Protein AF-A0A4Y2WSI5-F1 (afdb_monomer)

Sequence (105 aa):
MHPRPTIKSLIFDGQTSWAVFKTQFEVASSTNGWTDFAKTSRLLASLRGSAAEVLQGIPTDKLTDLTTIEKALKSRLGDSHLTQFYGTELKTRRQEPSLVWLFGV

Solvent-accessible surface area (backbone atoms only — not comparable to full-atom values): 6606 Å² total; per-residue (Å²): 133,80,81,78,82,76,77,72,83,68,74,40,47,62,88,61,47,44,68,60,52,50,51,55,49,50,53,54,34,62,78,67,67,55,49,70,64,52,46,27,55,50,52,62,72,18,41,31,69,68,44,41,56,54,54,78,80,48,61,74,90,47,68,71,40,50,67,59,53,51,50,48,45,41,73,71,38,49,61,51,59,62,56,57,66,60,59,69,72,64,75,79,67,69,78,82,87,74,85,72,94,79,87,89,131

Structure (mmCIF, N/CA/C/O backbone):
data_AF-A0A4Y2WSI5-F1
#
_entry.id   AF-A0A4Y2WSI5-F1
#
loop_
_atom_site.group_PDB
_atom_site.id
_atom_site.type_symbol
_atom_site.label_atom_id
_atom_site.label_alt_id
_atom_site.label_comp_id
_atom_site.label_asym_id
_atom_site.label_entity_id
_atom_site.label_seq_id
_atom_site.pdbx_PDB_ins_code
_atom_site.Cartn_x
_atom_site.Cartn_y
_atom_site.Cartn_z
_atom_site.occupancy
_atom_site.B_iso_or_equiv
_atom_site.auth_seq_id
_atom_site.auth_comp_id
_atom_site.auth_asym_id
_atom_site.auth_atom_id
_atom_site.pdbx_PDB_model_num
ATOM 1 N N . MET A 1 1 ? 31.056 -13.045 -2.893 1.00 59.62 1 MET A N 1
ATOM 2 C CA . MET A 1 1 ? 29.716 -12.496 -3.195 1.00 59.62 1 MET A CA 1
ATOM 3 C C . MET A 1 1 ? 28.924 -12.440 -1.900 1.00 59.62 1 MET A C 1
ATOM 5 O O . MET A 1 1 ? 28.779 -13.480 -1.272 1.00 59.62 1 MET A O 1
ATOM 9 N N . HIS A 1 2 ? 28.464 -11.265 -1.466 1.00 55.16 2 HIS A N 1
ATOM 10 C CA . HIS A 1 2 ? 27.543 -11.187 -0.329 1.00 55.16 2 HIS A CA 1
ATOM 11 C C . HIS A 1 2 ? 26.130 -11.539 -0.811 1.00 55.16 2 HIS A C 1
ATOM 13 O O . HIS A 1 2 ? 25.698 -10.976 -1.822 1.00 55.16 2 HIS A O 1
ATOM 19 N N . PRO A 1 3 ? 25.414 -12.463 -0.146 1.00 59.72 3 PRO A N 1
ATOM 20 C CA . PRO A 1 3 ? 24.026 -12.732 -0.482 1.00 59.72 3 PRO A CA 1
ATOM 21 C C . PRO A 1 3 ? 23.231 -11.439 -0.320 1.00 59.72 3 PRO A C 1
ATOM 23 O O . PRO A 1 3 ? 23.320 -10.760 0.705 1.00 59.72 3 PRO A O 1
ATOM 26 N N . ARG A 1 4 ? 22.478 -11.074 -1.360 1.00 64.31 4 ARG A N 1
ATOM 27 C CA . ARG A 1 4 ? 21.598 -9.908 -1.314 1.00 64.31 4 ARG A CA 1
ATOM 28 C C . ARG A 1 4 ? 20.592 -10.140 -0.176 1.00 64.31 4 ARG A C 1
ATOM 30 O O . ARG A 1 4 ? 19.933 -11.184 -0.194 1.00 64.31 4 ARG A O 1
ATOM 37 N N . PRO A 1 5 ? 20.465 -9.232 0.808 1.00 57.47 5 PRO A N 1
ATOM 38 C CA . PRO A 1 5 ? 19.521 -9.413 1.901 1.00 57.47 5 PRO A CA 1
ATOM 39 C C . PRO A 1 5 ? 18.123 -9.612 1.322 1.00 57.47 5 PRO A C 1
ATOM 41 O O . PRO A 1 5 ? 17.598 -8.747 0.621 1.00 57.47 5 PRO A O 1
ATOM 44 N N . THR A 1 6 ? 17.530 -10.776 1.568 1.00 55.16 6 THR A N 1
ATOM 45 C CA . THR A 1 6 ? 16.145 -11.019 1.177 1.00 55.16 6 THR A CA 1
ATOM 46 C C . THR A 1 6 ? 15.281 -10.344 2.229 1.00 55.16 6 THR A C 1
ATOM 48 O O . THR A 1 6 ? 15.152 -10.848 3.344 1.00 55.16 6 THR A O 1
ATOM 51 N N . ILE A 1 7 ? 14.742 -9.166 1.910 1.00 61.19 7 ILE A N 1
ATOM 52 C CA . ILE A 1 7 ? 13.739 -8.523 2.763 1.00 61.19 7 ILE A CA 1
ATOM 53 C C . ILE A 1 7 ? 12.585 -9.523 2.891 1.00 61.19 7 ILE A C 1
ATOM 55 O O . ILE A 1 7 ? 11.996 -9.919 1.880 1.00 61.19 7 ILE A O 1
ATOM 59 N N . LYS A 1 8 ? 12.306 -9.981 4.121 1.00 67.44 8 LYS A N 1
ATOM 60 C CA . LYS A 1 8 ? 11.141 -10.828 4.415 1.00 67.44 8 LYS A CA 1
ATOM 61 C C . LYS A 1 8 ? 9.894 -10.172 3.820 1.00 67.44 8 LYS A C 1
ATOM 63 O O . LYS A 1 8 ? 9.797 -8.947 3.813 1.00 67.44 8 LYS A O 1
ATOM 68 N N . SER A 1 9 ? 8.961 -10.971 3.301 1.00 75.56 9 SER A N 1
ATOM 69 C CA . SER A 1 9 ? 7.727 -10.441 2.713 1.00 75.56 9 SER A CA 1
ATOM 70 C C . SER A 1 9 ? 7.060 -9.475 3.690 1.00 75.56 9 SER A C 1
ATOM 72 O O . SER A 1 9 ? 6.735 -9.867 4.812 1.00 75.56 9 SER A O 1
ATOM 74 N N . LEU A 1 10 ? 6.877 -8.227 3.268 1.00 87.38 10 LEU A N 1
ATOM 75 C CA . LEU A 1 10 ? 6.095 -7.254 4.018 1.00 87.38 10 LEU A CA 1
ATOM 76 C C . LEU A 1 10 ? 4.661 -7.783 4.132 1.00 87.38 10 LEU A C 1
ATOM 78 O O . LEU A 1 10 ? 4.107 -8.273 3.147 1.00 87.38 10 LEU A O 1
ATOM 82 N N . ILE A 1 11 ? 4.094 -7.719 5.332 1.00 93.12 11 ILE A N 1
ATOM 83 C CA . ILE A 1 11 ? 2.711 -8.105 5.615 1.00 93.12 11 ILE A CA 1
ATOM 84 C C . ILE A 1 11 ? 2.028 -6.888 6.227 1.00 93.12 11 ILE A C 1
ATOM 86 O O . ILE A 1 11 ? 2.577 -6.266 7.134 1.00 93.12 11 ILE A O 1
ATOM 90 N N . PHE A 1 12 ? 0.840 -6.564 5.727 1.00 93.00 12 PHE A N 1
ATOM 91 C CA . PHE A 1 12 ? -0.010 -5.516 6.267 1.00 93.00 12 PHE A CA 1
ATOM 92 C C . PHE A 1 12 ? -1.371 -6.104 6.608 1.00 93.00 12 PHE A C 1
ATOM 94 O O . PHE A 1 12 ? -2.144 -6.448 5.717 1.00 93.00 12 PHE A O 1
ATOM 101 N N . ASP A 1 13 ? -1.652 -6.246 7.897 1.00 91.00 13 ASP A N 1
ATOM 102 C CA . ASP A 1 13 ? -2.916 -6.764 8.431 1.00 91.00 13 ASP A CA 1
ATOM 103 C C . ASP A 1 13 ? -3.850 -5.660 8.965 1.00 91.00 13 ASP A C 1
ATOM 105 O O . ASP A 1 13 ? -5.006 -5.933 9.308 1.00 91.00 13 ASP A O 1
ATOM 109 N N . GLY A 1 14 ? -3.357 -4.416 8.993 1.00 86.81 14 GLY A N 1
ATOM 110 C CA . GLY A 1 14 ? -4.027 -3.240 9.545 1.00 86.81 14 GLY A CA 1
ATOM 111 C C . GLY A 1 14 ? -3.730 -2.963 11.025 1.00 86.81 14 GLY A C 1
ATOM 112 O O . GLY A 1 14 ? -4.337 -2.049 11.570 1.00 86.81 14 GLY A O 1
ATOM 113 N N . GLN A 1 15 ? -2.821 -3.704 11.681 1.00 85.25 15 GLN A N 1
ATOM 114 C CA . GLN A 1 15 ? -2.404 -3.424 13.069 1.00 85.25 15 GLN A CA 1
ATOM 115 C C . GLN A 1 15 ? -1.407 -2.270 13.200 1.00 85.25 15 GLN A C 1
ATOM 117 O O . GLN A 1 15 ? -1.291 -1.665 14.264 1.00 85.25 15 GLN A O 1
ATOM 122 N N . THR A 1 16 ? -0.624 -2.011 12.156 1.00 84.00 16 THR A N 1
ATOM 123 C CA . THR A 1 16 ? 0.249 -0.835 12.084 1.00 84.00 16 THR A CA 1
ATOM 124 C C . THR A 1 16 ? -0.442 0.246 11.267 1.00 84.00 16 THR A C 1
ATOM 126 O O . THR A 1 16 ? -1.286 -0.047 10.420 1.00 84.00 16 THR A O 1
ATOM 129 N N . SER A 1 17 ? -0.086 1.511 11.489 1.00 86.94 17 SER A N 1
ATOM 130 C CA . SER A 1 17 ? -0.677 2.582 10.691 1.00 86.94 17 SER A CA 1
ATOM 131 C C . SER A 1 17 ? -0.264 2.460 9.225 1.00 86.94 17 SER A C 1
ATOM 133 O O . SER A 1 17 ? 0.883 2.130 8.901 1.00 86.94 17 SER A O 1
ATOM 135 N N . TRP A 1 18 ? -1.193 2.788 8.323 1.00 90.88 18 TRP A N 1
ATOM 136 C CA . TRP A 1 18 ? -0.927 2.791 6.884 1.00 90.88 18 TRP A CA 1
ATOM 137 C C . TRP A 1 18 ? 0.312 3.631 6.518 1.00 90.88 18 TRP A C 1
ATOM 139 O O . TRP A 1 18 ? 1.100 3.230 5.666 1.00 90.88 18 TRP A O 1
ATOM 149 N N . ALA A 1 19 ? 0.536 4.764 7.194 1.00 90.69 19 ALA A N 1
ATOM 150 C CA . ALA A 1 19 ? 1.687 5.636 6.949 1.00 90.69 19 ALA A CA 1
ATOM 151 C C . ALA A 1 19 ? 3.038 4.961 7.255 1.00 90.69 19 ALA A C 1
ATOM 153 O O . ALA A 1 19 ? 3.996 5.112 6.489 1.00 90.69 19 ALA A O 1
ATOM 154 N N . VAL A 1 20 ? 3.113 4.195 8.349 1.00 90.06 20 VAL A N 1
ATOM 155 C CA . VAL A 1 20 ? 4.327 3.452 8.721 1.00 90.06 20 VAL A CA 1
ATOM 156 C C . VAL A 1 20 ? 4.593 2.354 7.699 1.00 90.06 20 VAL A C 1
ATOM 158 O O . VAL A 1 20 ? 5.702 2.267 7.169 1.00 90.06 20 VAL A O 1
ATOM 161 N N . PHE A 1 21 ? 3.567 1.569 7.361 1.00 92.19 21 PHE A N 1
ATOM 162 C CA . PHE A 1 21 ? 3.698 0.513 6.362 1.00 92.19 21 PHE A CA 1
ATOM 163 C C . PHE A 1 21 ? 4.115 1.069 4.994 1.00 92.19 21 PHE A C 1
ATOM 165 O O . PHE A 1 21 ? 5.070 0.574 4.397 1.00 92.19 21 PHE A O 1
ATOM 172 N N . LYS A 1 22 ? 3.468 2.143 4.519 1.00 93.12 22 LYS A N 1
ATOM 173 C CA . LYS A 1 22 ? 3.802 2.792 3.244 1.00 93.12 22 LYS A CA 1
ATOM 174 C C . LYS A 1 22 ? 5.262 3.250 3.202 1.00 93.12 22 LYS A C 1
ATOM 176 O O . LYS A 1 22 ? 5.932 3.056 2.194 1.00 93.12 22 LYS A O 1
ATOM 181 N N . THR A 1 23 ? 5.786 3.791 4.301 1.00 93.62 23 THR A N 1
ATOM 182 C CA . THR A 1 23 ? 7.199 4.196 4.388 1.00 93.62 23 THR A CA 1
ATOM 183 C C . THR A 1 23 ? 8.140 2.998 4.231 1.00 93.62 23 THR A C 1
ATOM 185 O O . THR A 1 23 ? 9.071 3.043 3.428 1.00 93.62 23 THR A O 1
ATOM 188 N N . GLN A 1 24 ? 7.882 1.898 4.947 1.00 93.12 24 GLN A N 1
ATOM 189 C CA . GLN A 1 24 ? 8.676 0.667 4.822 1.00 93.12 24 GLN A CA 1
ATOM 190 C C . GLN A 1 24 ? 8.595 0.077 3.410 1.00 93.12 24 GLN A C 1
ATOM 192 O O . GLN A 1 24 ? 9.601 -0.373 2.858 1.00 93.12 24 GLN A O 1
ATOM 197 N N . PHE A 1 25 ? 7.401 0.109 2.819 1.00 94.25 25 PHE A N 1
ATOM 198 C CA . PHE A 1 25 ? 7.147 -0.359 1.468 1.00 94.25 25 PHE A CA 1
ATOM 199 C C . PHE A 1 25 ? 7.915 0.459 0.421 1.00 94.25 25 PHE A C 1
ATOM 201 O O . PHE A 1 25 ? 8.583 -0.127 -0.429 1.00 94.25 25 PHE A O 1
ATOM 208 N N . GLU A 1 26 ? 7.902 1.793 0.506 1.00 94.31 26 GLU A N 1
ATOM 209 C CA . GLU A 1 26 ? 8.631 2.660 -0.428 1.00 94.31 26 GLU A CA 1
ATOM 210 C C . GLU A 1 26 ? 10.148 2.481 -0.331 1.00 94.31 26 GLU A C 1
ATOM 212 O O . GLU A 1 26 ? 10.813 2.365 -1.366 1.00 94.31 26 GLU A O 1
ATOM 217 N N . VAL A 1 27 ? 10.692 2.361 0.887 1.00 94.06 27 VAL A N 1
ATOM 218 C CA . VAL A 1 27 ? 12.113 2.042 1.103 1.00 94.06 27 VAL A CA 1
ATOM 219 C C . VAL A 1 27 ? 12.461 0.707 0.448 1.00 94.06 27 VAL A C 1
ATOM 221 O O . VAL A 1 27 ? 13.375 0.645 -0.375 1.00 94.06 27 VAL A O 1
ATOM 224 N N . ALA A 1 28 ? 11.697 -0.351 0.739 1.00 91.75 28 ALA A N 1
ATOM 225 C CA . ALA A 1 28 ? 11.926 -1.669 0.154 1.00 91.75 28 ALA A CA 1
ATOM 226 C C . ALA A 1 28 ? 11.810 -1.651 -1.377 1.00 91.75 28 ALA A C 1
ATOM 228 O O . ALA A 1 28 ? 12.612 -2.289 -2.062 1.00 91.75 28 ALA A O 1
ATOM 229 N N . SER A 1 29 ? 10.842 -0.915 -1.923 1.00 93.25 29 SER A N 1
ATOM 230 C CA . SER A 1 29 ? 10.635 -0.813 -3.366 1.00 93.25 29 SER A CA 1
ATOM 231 C C . SER A 1 29 ? 11.795 -0.099 -4.062 1.00 93.25 29 SER A C 1
ATOM 233 O O . SER A 1 29 ? 12.265 -0.571 -5.096 1.00 93.25 29 SER A O 1
ATOM 235 N N . SER A 1 30 ? 12.321 0.964 -3.448 1.00 93.44 30 SER A N 1
ATOM 236 C CA . SER A 1 30 ? 13.438 1.755 -3.967 1.00 93.44 30 SER A CA 1
ATOM 237 C C . SER A 1 30 ? 14.741 0.962 -3.923 1.00 93.44 30 SER A C 1
ATOM 239 O O . SER A 1 30 ? 15.453 0.884 -4.920 1.00 93.44 30 SER A O 1
ATOM 241 N N . THR A 1 31 ? 15.024 0.282 -2.805 1.00 91.50 31 THR A N 1
ATOM 242 C CA . THR A 1 31 ? 16.204 -0.589 -2.671 1.00 91.50 31 THR A CA 1
ATOM 243 C C . THR A 1 31 ? 16.191 -1.745 -3.671 1.00 91.50 31 THR A C 1
ATOM 245 O O . THR A 1 31 ? 17.244 -2.175 -4.141 1.00 91.50 31 THR A O 1
ATOM 248 N N . ASN A 1 32 ? 15.007 -2.260 -4.011 1.00 88.94 32 ASN A N 1
ATOM 249 C CA . ASN A 1 32 ? 14.869 -3.380 -4.938 1.00 88.94 32 ASN A CA 1
ATOM 250 C C . ASN A 1 32 ? 14.591 -2.967 -6.391 1.00 88.94 32 ASN A C 1
ATOM 252 O O . ASN A 1 32 ? 14.527 -3.852 -7.244 1.00 88.94 32 ASN A O 1
ATOM 256 N N . GLY A 1 33 ? 14.430 -1.673 -6.683 1.00 92.31 33 GLY A N 1
ATOM 257 C CA . GLY A 1 33 ? 14.122 -1.172 -8.024 1.00 92.31 33 GLY A CA 1
ATOM 258 C C . GLY A 1 33 ? 12.789 -1.682 -8.579 1.00 92.31 33 GLY A C 1
ATOM 259 O O . GLY A 1 33 ? 12.711 -2.052 -9.749 1.00 92.31 33 GLY A O 1
ATOM 260 N N . TRP A 1 34 ? 11.749 -1.779 -7.747 1.00 94.25 34 TRP A N 1
ATOM 261 C CA . TRP A 1 34 ? 10.436 -2.242 -8.206 1.00 94.25 34 TRP A CA 1
ATOM 262 C C . TRP A 1 34 ? 9.777 -1.219 -9.137 1.00 94.25 34 TRP A C 1
ATOM 264 O O . TRP A 1 34 ? 9.673 -0.042 -8.800 1.00 94.25 34 TRP A O 1
ATOM 274 N N . THR A 1 35 ? 9.274 -1.696 -10.277 1.00 94.62 35 THR A N 1
ATOM 275 C CA . THR A 1 35 ? 8.397 -0.928 -11.174 1.00 94.62 35 THR A CA 1
ATOM 276 C C . THR A 1 35 ? 7.015 -0.736 -10.552 1.00 94.62 35 THR A C 1
ATOM 278 O O . THR A 1 35 ? 6.639 -1.491 -9.657 1.00 94.62 35 THR A O 1
ATOM 281 N N . ASP A 1 36 ? 6.210 0.202 -11.052 1.00 92.12 36 ASP A N 1
ATOM 282 C CA . ASP A 1 36 ? 4.857 0.447 -10.522 1.00 92.12 36 ASP A CA 1
ATOM 283 C C . ASP A 1 36 ? 3.959 -0.795 -10.574 1.00 92.12 36 ASP A C 1
ATOM 285 O O . ASP A 1 36 ? 3.229 -1.090 -9.626 1.00 92.12 36 ASP A O 1
ATOM 289 N N . PHE A 1 37 ? 4.075 -1.597 -11.634 1.00 91.56 37 PHE A N 1
ATOM 290 C CA . PHE A 1 37 ? 3.377 -2.879 -11.729 1.00 91.56 37 PHE A CA 1
ATOM 291 C C . PHE A 1 37 ? 3.838 -3.868 -10.646 1.00 91.56 37 PHE A C 1
ATOM 293 O O . PHE A 1 37 ? 3.019 -4.519 -9.988 1.00 91.56 37 PHE A O 1
ATOM 300 N N . ALA A 1 38 ? 5.155 -3.961 -10.423 1.00 93.44 38 ALA A N 1
ATOM 301 C CA . ALA A 1 38 ? 5.713 -4.808 -9.378 1.00 93.44 38 ALA A CA 1
ATOM 302 C C . ALA A 1 38 ? 5.307 -4.311 -7.985 1.00 93.44 38 ALA A C 1
ATOM 304 O O . ALA A 1 38 ? 4.926 -5.132 -7.154 1.00 93.44 38 ALA A O 1
ATOM 305 N N . LYS A 1 39 ? 5.314 -2.991 -7.743 1.00 94.94 39 LYS A N 1
ATOM 306 C CA . LYS A 1 39 ? 4.816 -2.367 -6.510 1.00 94.94 39 LYS A CA 1
ATOM 307 C C . LYS A 1 39 ? 3.354 -2.736 -6.279 1.00 94.94 39 LYS A C 1
A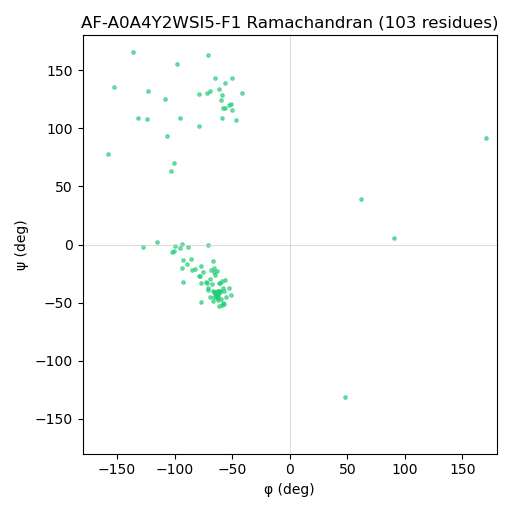TOM 309 O O . LYS A 1 39 ? 3.028 -3.264 -5.225 1.00 94.94 39 LYS A O 1
ATOM 314 N N . THR A 1 40 ? 2.498 -2.565 -7.280 1.00 95.56 40 THR A N 1
ATOM 315 C CA . THR A 1 40 ? 1.068 -2.899 -7.191 1.00 95.56 40 THR A CA 1
ATOM 316 C C . THR A 1 40 ? 0.855 -4.363 -6.812 1.00 95.56 40 THR A C 1
ATOM 318 O O . THR A 1 40 ? 0.194 -4.667 -5.819 1.00 95.56 40 THR A O 1
ATOM 321 N N . SER A 1 41 ? 1.501 -5.277 -7.539 1.00 94.00 41 SER A N 1
ATOM 322 C CA . SER A 1 41 ? 1.401 -6.718 -7.281 1.00 94.00 41 SER A CA 1
ATOM 323 C C . SER A 1 41 ? 1.902 -7.087 -5.881 1.00 94.00 41 SER A C 1
ATOM 325 O O . SER A 1 41 ? 1.290 -7.899 -5.186 1.00 94.00 41 SER A O 1
ATOM 327 N N . ARG A 1 42 ? 3.011 -6.481 -5.434 1.00 94.81 42 ARG A N 1
ATOM 328 C CA . ARG A 1 42 ? 3.595 -6.747 -4.112 1.00 94.81 42 ARG A CA 1
ATOM 329 C C . ARG A 1 42 ? 2.750 -6.169 -2.984 1.00 94.81 42 ARG A C 1
ATOM 331 O O . ARG A 1 42 ? 2.639 -6.808 -1.942 1.00 94.81 42 ARG A O 1
ATOM 338 N N . LEU A 1 43 ? 2.156 -4.996 -3.199 1.00 95.31 43 LEU A N 1
ATOM 339 C CA . LEU A 1 43 ? 1.235 -4.374 -2.258 1.00 95.31 43 LEU A CA 1
ATOM 340 C C . LEU A 1 43 ? 0.030 -5.289 -2.056 1.00 95.31 43 LEU A C 1
ATOM 342 O O . LEU A 1 43 ? -0.206 -5.707 -0.929 1.00 95.31 43 LEU A O 1
ATOM 346 N N . LEU A 1 44 ? -0.640 -5.719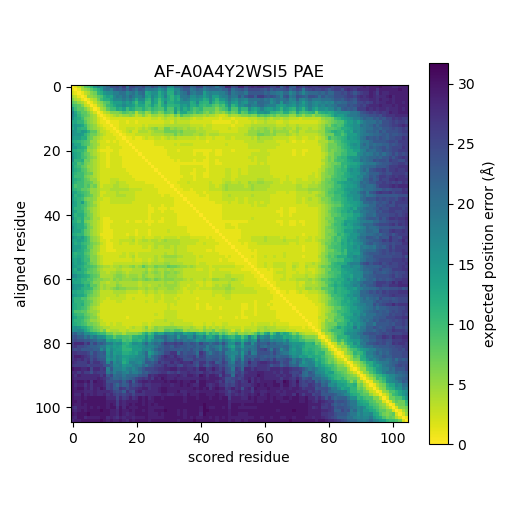 -3.128 1.00 94.62 44 LEU A N 1
ATOM 347 C CA . LEU A 1 44 ? -1.753 -6.674 -3.045 1.00 94.62 44 LEU A CA 1
ATOM 348 C C . LEU A 1 44 ? -1.353 -7.972 -2.331 1.00 94.62 44 LEU A C 1
ATOM 350 O O . LEU A 1 44 ? -2.049 -8.426 -1.425 1.00 94.62 44 LEU A O 1
ATOM 354 N N . ALA A 1 45 ? -0.192 -8.535 -2.676 1.00 94.00 45 ALA A N 1
ATOM 355 C CA . ALA A 1 45 ? 0.315 -9.754 -2.052 1.00 94.00 45 ALA A CA 1
ATOM 356 C C . ALA A 1 45 ? 0.671 -9.589 -0.564 1.00 94.00 45 ALA A C 1
ATOM 358 O O . ALA A 1 45 ? 0.733 -10.596 0.146 1.00 94.00 45 ALA A O 1
ATOM 359 N N . SER A 1 46 ? 0.895 -8.361 -0.086 1.00 94.75 46 SER A N 1
ATOM 360 C CA . SER A 1 46 ? 1.182 -8.053 1.322 1.00 94.75 46 SER A CA 1
ATOM 361 C C . SER A 1 46 ? -0.069 -7.894 2.191 1.00 94.75 46 SER A C 1
ATOM 363 O O . SER A 1 46 ? 0.019 -8.077 3.406 1.00 94.75 46 SER A O 1
ATOM 365 N N . LEU A 1 47 ? -1.231 -7.595 1.596 1.00 94.31 47 LEU A N 1
ATOM 366 C CA . LEU A 1 47 ? -2.462 -7.327 2.342 1.00 94.31 47 LEU A CA 1
ATOM 367 C C . LEU A 1 47 ? -3.025 -8.605 2.970 1.00 94.31 47 LEU A C 1
ATOM 369 O O . LEU A 1 47 ? -3.190 -9.631 2.307 1.00 94.31 47 LEU A O 1
ATOM 373 N N . ARG A 1 48 ? -3.348 -8.547 4.259 1.00 94.44 48 ARG A N 1
ATOM 374 C CA . ARG A 1 48 ? -3.984 -9.620 5.034 1.00 94.44 48 ARG A CA 1
ATOM 375 C C . ARG A 1 48 ? -5.084 -9.032 5.916 1.00 94.44 48 ARG A C 1
ATOM 377 O O . ARG A 1 48 ? -5.147 -7.820 6.106 1.00 94.44 48 ARG A O 1
ATOM 384 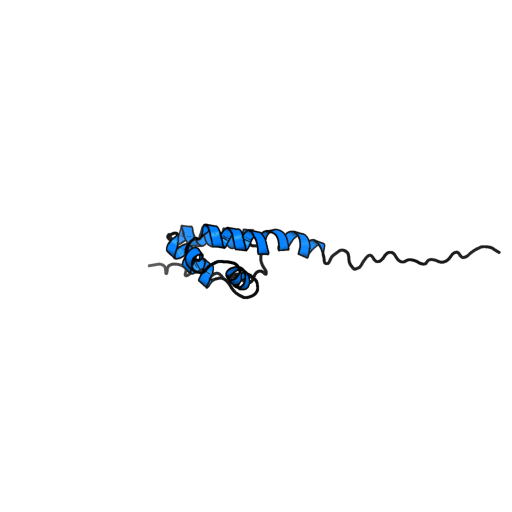N N . GLY A 1 49 ? -5.952 -9.891 6.449 1.00 91.75 49 GLY A N 1
ATOM 385 C CA . GLY A 1 49 ? -6.967 -9.509 7.437 1.00 91.75 49 GLY A CA 1
ATOM 386 C C . GLY A 1 49 ? -7.768 -8.262 7.045 1.00 91.75 49 GLY A C 1
ATOM 387 O O . GLY A 1 49 ? -8.215 -8.139 5.904 1.00 91.75 49 GLY A O 1
ATOM 388 N N . SER A 1 50 ? -7.885 -7.316 7.982 1.00 89.12 50 SER A N 1
ATOM 389 C CA . SER A 1 50 ? -8.662 -6.083 7.799 1.00 89.12 50 SER A CA 1
ATOM 390 C C . SER A 1 50 ? -8.176 -5.234 6.620 1.00 89.12 50 SER A C 1
ATOM 392 O O . SER A 1 50 ? -8.982 -4.602 5.942 1.00 89.12 50 SER A O 1
ATOM 394 N N . ALA A 1 51 ? -6.880 -5.260 6.299 1.00 91.69 51 ALA A N 1
ATOM 395 C CA . ALA A 1 51 ? -6.341 -4.518 5.166 1.00 91.69 51 ALA A CA 1
ATOM 396 C C . ALA A 1 51 ? -6.715 -5.132 3.811 1.00 91.69 51 ALA A C 1
ATOM 398 O O . ALA A 1 51 ? -6.929 -4.397 2.849 1.00 91.69 51 ALA A O 1
ATOM 399 N N . ALA A 1 52 ? -6.857 -6.458 3.727 1.00 94.38 52 ALA A N 1
ATOM 400 C CA . ALA A 1 52 ? -7.300 -7.122 2.500 1.00 94.38 52 ALA A CA 1
ATOM 401 C C . ALA A 1 52 ? -8.777 -6.836 2.179 1.00 94.38 52 ALA A C 1
ATOM 403 O O . ALA A 1 52 ? -9.150 -6.760 1.011 1.00 94.38 52 ALA A O 1
ATOM 404 N N . GLU A 1 53 ? -9.616 -6.608 3.191 1.00 92.38 53 GLU A N 1
ATOM 405 C CA . GLU A 1 53 ? -11.033 -6.264 2.996 1.00 92.38 53 GLU A CA 1
ATOM 406 C C . GLU A 1 53 ? -11.234 -4.933 2.254 1.00 92.38 53 GLU A C 1
ATOM 408 O O . GLU A 1 53 ? -12.267 -4.742 1.617 1.00 92.38 53 GLU A O 1
ATOM 413 N N . VAL A 1 54 ? -10.238 -4.034 2.270 1.00 91.00 54 VAL A N 1
ATOM 414 C CA . VAL A 1 54 ? -10.258 -2.777 1.496 1.00 91.00 54 VAL A CA 1
ATOM 415 C C . VAL A 1 54 ? -10.472 -3.053 0.004 1.00 91.00 54 VAL A C 1
ATOM 417 O O . VAL A 1 54 ? -11.104 -2.256 -0.686 1.00 91.00 54 VAL A O 1
ATOM 420 N N . LEU A 1 55 ? -9.996 -4.201 -0.488 1.00 93.12 55 LEU A N 1
ATOM 421 C CA . LEU A 1 55 ? -10.096 -4.581 -1.894 1.00 93.12 55 LEU A CA 1
ATOM 422 C C . LEU A 1 55 ? -11.536 -4.865 -2.341 1.00 93.12 55 LEU A C 1
ATOM 424 O O . LEU A 1 55 ? -11.818 -4.750 -3.528 1.00 93.12 55 LEU A O 1
ATOM 428 N N . GLN A 1 56 ? -12.456 -5.184 -1.423 1.00 92.38 56 GLN A N 1
ATOM 429 C CA . GLN A 1 56 ? -13.861 -5.454 -1.766 1.00 92.38 56 GLN A CA 1
ATOM 430 C C . GLN A 1 56 ? -14.579 -4.214 -2.322 1.00 92.38 56 GLN A C 1
ATOM 432 O O . GLN A 1 56 ? -15.534 -4.345 -3.080 1.00 92.38 56 GLN A O 1
ATOM 437 N N . GLY A 1 57 ? -14.121 -3.012 -1.953 1.00 90.31 57 GLY A N 1
ATOM 438 C CA . GLY A 1 57 ? -14.681 -1.748 -2.436 1.00 90.31 57 GLY A CA 1
ATOM 439 C C . GLY A 1 57 ? -14.058 -1.237 -3.737 1.00 90.31 57 GLY A C 1
ATOM 440 O O . GLY A 1 57 ? -14.471 -0.187 -4.226 1.00 90.31 57 GLY A O 1
ATOM 441 N N . ILE A 1 58 ? -13.055 -1.932 -4.284 1.00 93.19 58 ILE A N 1
ATOM 442 C CA . ILE A 1 58 ? -12.317 -1.492 -5.471 1.00 93.19 58 ILE A CA 1
ATOM 443 C C . ILE A 1 58 ? -12.713 -2.376 -6.662 1.00 93.19 58 ILE A C 1
ATOM 445 O O . ILE A 1 58 ? -12.560 -3.597 -6.585 1.00 93.19 58 ILE A O 1
ATOM 449 N N . PRO A 1 59 ? -13.177 -1.795 -7.783 1.00 93.62 59 PRO A N 1
ATOM 450 C CA . PRO A 1 59 ? -13.413 -2.552 -9.008 1.00 93.62 59 PRO A CA 1
ATOM 451 C C . PRO A 1 59 ? -12.150 -3.291 -9.466 1.00 93.62 59 PRO A C 1
ATOM 453 O O . PRO A 1 59 ? -11.046 -2.745 -9.423 1.00 93.62 59 PRO A O 1
ATOM 456 N N . THR A 1 60 ? -12.297 -4.532 -9.931 1.00 91.50 60 THR A N 1
ATOM 457 C CA . THR A 1 60 ? -11.154 -5.393 -10.277 1.00 91.50 60 THR A CA 1
ATOM 458 C C . THR A 1 60 ? -10.275 -4.804 -11.386 1.00 91.50 60 THR A C 1
ATOM 460 O O . THR A 1 60 ? -9.057 -4.949 -11.330 1.00 91.50 60 THR A O 1
ATOM 463 N N . ASP A 1 61 ? -10.853 -4.070 -12.344 1.00 91.25 61 ASP A N 1
ATOM 464 C CA . ASP A 1 61 ? -10.115 -3.371 -13.409 1.00 91.25 61 ASP A CA 1
ATOM 465 C C . ASP A 1 61 ? -9.242 -2.215 -12.888 1.00 91.25 61 ASP A C 1
ATOM 467 O O . ASP A 1 61 ? -8.366 -1.729 -13.600 1.00 91.25 61 ASP A O 1
ATOM 471 N N . LYS A 1 62 ? -9.460 -1.779 -11.641 1.00 91.62 62 LYS A N 1
ATOM 472 C CA . LYS A 1 62 ? -8.678 -0.737 -10.962 1.00 91.62 62 LYS A CA 1
ATOM 473 C C . LYS A 1 62 ? -7.640 -1.291 -9.990 1.00 91.62 62 LYS A C 1
ATOM 475 O O . LYS A 1 62 ? -6.822 -0.523 -9.494 1.00 91.62 62 LYS A O 1
ATOM 480 N N . LEU A 1 63 ? -7.599 -2.609 -9.762 1.00 91.31 63 LEU A N 1
ATOM 481 C CA . LEU A 1 63 ? -6.577 -3.252 -8.920 1.00 91.31 63 LEU A CA 1
ATOM 482 C C . LEU A 1 63 ? -5.179 -3.280 -9.563 1.00 91.31 63 LEU A C 1
ATOM 484 O O . LEU A 1 63 ? -4.227 -3.772 -8.963 1.00 91.31 63 LEU A O 1
ATOM 488 N N . THR A 1 64 ? -5.034 -2.742 -10.770 1.00 90.00 64 THR A N 1
ATOM 489 C CA . THR A 1 64 ? -3.742 -2.518 -11.425 1.00 90.00 64 THR A CA 1
ATOM 490 C C . THR A 1 64 ? -3.180 -1.122 -11.168 1.00 90.00 64 THR A C 1
ATOM 492 O O . THR A 1 64 ? -2.013 -0.881 -11.465 1.00 90.00 64 THR A O 1
ATOM 495 N N . ASP A 1 65 ? -3.991 -0.199 -10.644 1.00 93.12 65 ASP A N 1
ATOM 496 C CA . ASP A 1 65 ? -3.559 1.156 -10.321 1.00 93.12 65 ASP A CA 1
ATOM 497 C C . ASP A 1 65 ? -3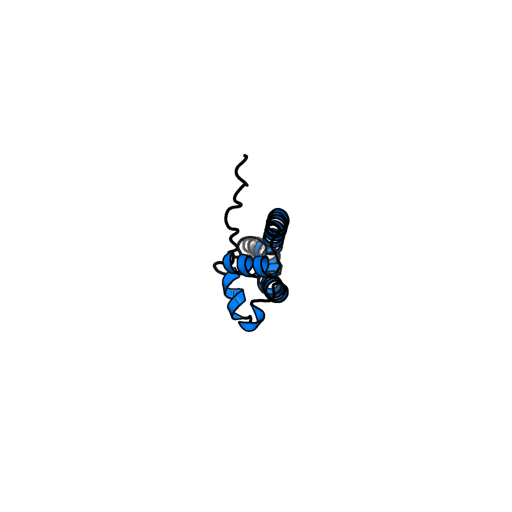.156 1.254 -8.847 1.00 93.12 65 ASP A C 1
ATOM 499 O O . ASP A 1 65 ? -3.998 1.263 -7.940 1.00 93.12 65 ASP A O 1
ATOM 503 N N . LEU A 1 66 ? -1.847 1.387 -8.623 1.00 93.94 66 LEU A N 1
ATOM 504 C CA . LEU A 1 66 ? -1.260 1.592 -7.303 1.00 93.94 66 LEU A CA 1
ATOM 505 C C . LEU A 1 66 ? -1.949 2.740 -6.556 1.00 93.94 66 LEU A C 1
ATOM 507 O O . LEU A 1 66 ? -2.283 2.605 -5.380 1.00 93.94 66 LEU A O 1
ATOM 511 N N . THR A 1 67 ? -2.220 3.850 -7.246 1.00 94.06 67 THR A N 1
ATOM 512 C CA . THR A 1 67 ? -2.765 5.067 -6.631 1.00 94.06 67 THR A CA 1
ATOM 513 C C . THR A 1 67 ? -4.165 4.838 -6.070 1.00 94.06 67 THR A C 1
ATOM 515 O O . THR A 1 67 ? -4.489 5.324 -4.983 1.00 94.06 67 THR A O 1
ATOM 518 N N . THR A 1 68 ? -5.003 4.093 -6.792 1.00 94.50 68 THR A N 1
ATOM 519 C CA . THR A 1 68 ? -6.354 3.742 -6.344 1.00 94.50 68 THR A CA 1
ATOM 520 C C . THR A 1 68 ? -6.308 2.893 -5.073 1.00 94.50 68 THR A C 1
ATOM 522 O O . THR A 1 68 ? -7.011 3.200 -4.106 1.00 94.50 68 THR A O 1
ATOM 525 N N . ILE A 1 69 ? -5.428 1.888 -5.025 1.00 93.44 69 ILE A N 1
ATOM 526 C CA . ILE A 1 69 ? -5.277 1.010 -3.855 1.00 93.44 69 ILE A CA 1
ATOM 527 C C . ILE A 1 69 ? -4.745 1.792 -2.647 1.00 93.44 69 ILE A C 1
ATOM 529 O O . ILE A 1 69 ? -5.289 1.679 -1.548 1.00 93.44 69 ILE A O 1
ATOM 533 N N . GLU A 1 70 ? -3.729 2.636 -2.834 1.00 93.69 70 GLU A N 1
ATOM 534 C CA . GLU A 1 70 ? -3.177 3.458 -1.752 1.00 93.69 70 GLU A CA 1
ATOM 535 C C . GLU A 1 70 ? -4.194 4.446 -1.170 1.00 93.69 70 GLU A C 1
ATOM 537 O O . GLU A 1 70 ? -4.235 4.651 0.046 1.00 93.69 70 GLU A O 1
ATOM 542 N N . LYS A 1 71 ? -5.018 5.070 -2.022 1.00 92.62 71 LYS A N 1
ATOM 543 C CA . LYS A 1 71 ? -6.088 5.974 -1.577 1.00 92.62 71 LYS A CA 1
ATOM 544 C C . LYS A 1 71 ? -7.129 5.230 -0.751 1.00 92.62 71 LYS A C 1
ATOM 546 O O . LYS A 1 71 ? -7.524 5.731 0.300 1.00 92.62 71 LYS A O 1
ATOM 551 N N . ALA A 1 72 ? -7.533 4.038 -1.186 1.00 92.38 72 ALA A N 1
ATOM 552 C CA . ALA A 1 72 ? -8.485 3.214 -0.451 1.00 92.38 72 ALA A CA 1
ATOM 553 C C . ALA A 1 72 ? -7.922 2.773 0.913 1.00 92.38 72 ALA A C 1
ATOM 555 O O . ALA A 1 72 ? -8.604 2.895 1.932 1.00 92.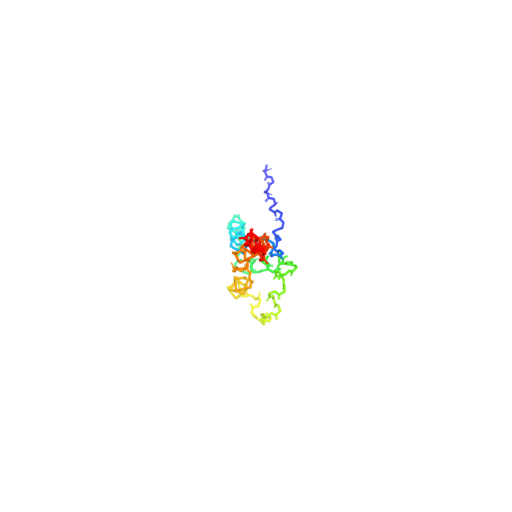38 72 ALA A O 1
ATOM 556 N N . LEU A 1 73 ? -6.652 2.350 0.960 1.00 92.25 73 LEU A N 1
ATOM 557 C CA . LEU A 1 73 ? -5.965 1.989 2.206 1.00 92.25 73 LEU A CA 1
ATOM 558 C C . LEU A 1 73 ? -5.861 3.187 3.154 1.00 92.25 73 LEU A C 1
ATOM 560 O O . LEU A 1 73 ? -6.190 3.067 4.332 1.00 92.25 73 LEU A O 1
ATOM 564 N N . LYS A 1 74 ? -5.493 4.367 2.640 1.00 90.94 74 LYS A N 1
ATOM 565 C CA . LYS A 1 74 ? -5.465 5.603 3.431 1.00 90.94 74 LYS A CA 1
ATOM 566 C C . LYS A 1 74 ? -6.852 5.982 3.952 1.00 90.94 74 LYS A C 1
ATOM 568 O O . LYS A 1 74 ? -6.967 6.359 5.108 1.00 90.94 74 LYS A O 1
ATOM 573 N N . SER A 1 75 ? -7.896 5.865 3.137 1.00 88.69 75 SER A N 1
ATOM 574 C CA . SER A 1 75 ? -9.256 6.227 3.546 1.00 88.69 75 SER A CA 1
ATOM 575 C C . SER A 1 75 ? -9.824 5.297 4.618 1.00 88.69 75 SER A C 1
ATOM 577 O O . SER A 1 75 ? -10.603 5.751 5.447 1.00 88.69 75 SER A O 1
ATOM 579 N N . ARG A 1 76 ? -9.481 4.002 4.593 1.00 86.69 76 ARG A N 1
ATOM 580 C CA . ARG A 1 76 ? -10.033 3.010 5.532 1.00 86.69 76 ARG A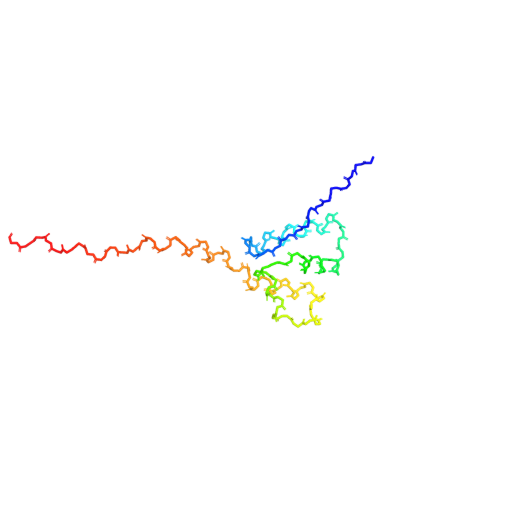 CA 1
ATOM 581 C C . ARG A 1 76 ? -9.168 2.809 6.778 1.00 86.69 76 ARG A C 1
ATOM 583 O O . ARG A 1 76 ? -9.710 2.519 7.837 1.00 86.69 76 ARG A O 1
ATOM 590 N N . LEU A 1 77 ? -7.845 2.952 6.654 1.00 83.69 77 LEU A N 1
ATOM 591 C CA . LEU A 1 77 ? -6.865 2.630 7.704 1.00 83.69 77 LEU A CA 1
ATOM 592 C C . LEU A 1 77 ? -5.893 3.779 8.031 1.00 83.69 77 LEU A C 1
ATOM 594 O O . LEU A 1 77 ? -5.015 3.633 8.882 1.00 83.69 77 LEU A O 1
ATOM 598 N N . GLY A 1 78 ? -5.991 4.912 7.333 1.00 75.00 78 GLY A N 1
ATOM 599 C CA . GLY A 1 78 ? -5.139 6.079 7.572 1.00 75.00 78 GLY A CA 1
ATOM 600 C C . GLY A 1 78 ? -5.551 6.884 8.802 1.00 75.00 78 GLY A C 1
ATOM 601 O O . GLY A 1 78 ? -4.673 7.385 9.498 1.00 75.00 78 GLY A O 1
ATOM 602 N N . ASP A 1 79 ? -6.853 6.945 9.100 1.00 63.28 79 ASP A N 1
ATOM 603 C CA . ASP A 1 79 ? -7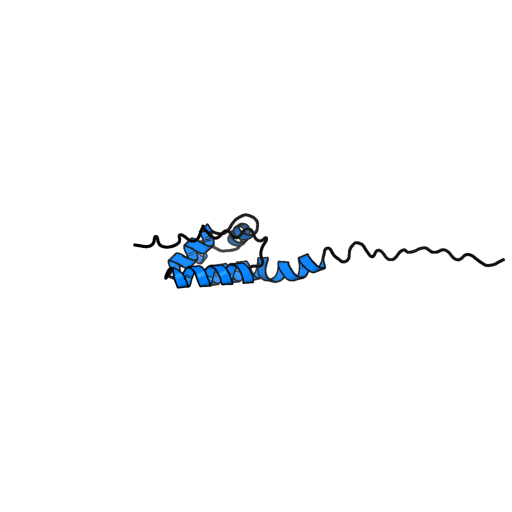.397 7.675 10.257 1.00 63.28 79 ASP A CA 1
ATOM 604 C C . ASP A 1 79 ? -7.577 6.794 11.508 1.00 63.28 79 ASP A C 1
ATOM 606 O O . ASP A 1 79 ? -7.619 7.296 12.633 1.00 63.28 79 ASP A O 1
ATOM 610 N N . SER A 1 80 ? -7.633 5.466 11.346 1.00 60.91 80 SER A N 1
ATOM 611 C CA . SER A 1 80 ? -7.993 4.530 12.423 1.00 60.91 80 SER A CA 1
ATOM 612 C C . SER A 1 80 ? -6.984 4.482 13.576 1.00 60.91 80 SER A C 1
ATOM 614 O O . SER A 1 80 ? -7.364 4.181 14.706 1.00 60.91 80 SER A O 1
ATOM 616 N N . HIS A 1 81 ? -5.720 4.844 13.346 1.00 54.91 81 HIS A N 1
ATOM 617 C CA . HIS A 1 81 ? -4.699 4.806 14.396 1.00 54.91 81 HIS A CA 1
ATOM 618 C C . HIS A 1 81 ? -4.682 6.015 15.334 1.00 54.91 81 HIS A C 1
ATOM 620 O O . HIS A 1 81 ? -4.185 5.873 16.450 1.00 54.91 81 HIS A O 1
ATOM 626 N N . LEU A 1 82 ? -5.237 7.172 14.950 1.00 54.09 82 LEU A N 1
ATOM 627 C CA . LEU A 1 82 ? -5.402 8.265 15.915 1.00 54.09 82 LEU A CA 1
ATOM 6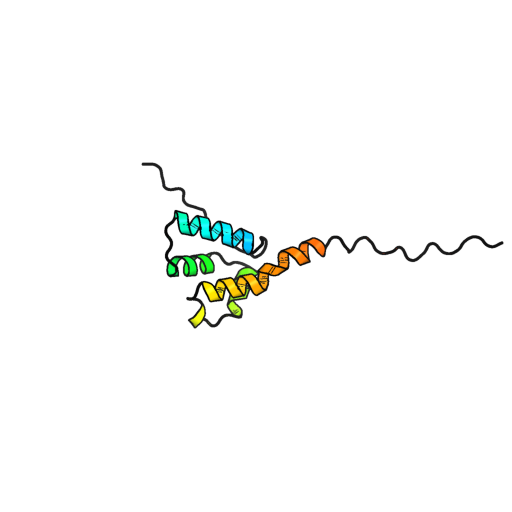28 C C . LEU A 1 82 ? -6.597 7.981 16.830 1.00 54.09 82 LEU A C 1
ATOM 630 O O . LEU A 1 82 ? -6.474 8.031 18.048 1.00 54.09 82 LEU A O 1
ATOM 634 N N . THR A 1 83 ? -7.751 7.623 16.269 1.00 51.06 83 THR A N 1
ATOM 635 C CA . THR A 1 83 ? -8.989 7.502 17.055 1.00 51.06 83 THR A CA 1
ATOM 636 C C . THR A 1 83 ? -8.992 6.288 17.988 1.00 51.06 83 THR A C 1
ATOM 638 O O . THR A 1 83 ? -9.539 6.363 19.088 1.00 51.06 83 THR A O 1
ATOM 641 N N . GLN A 1 84 ? -8.360 5.175 17.598 1.00 53.34 84 GLN A N 1
ATOM 642 C CA . GLN A 1 84 ? -8.378 3.947 18.399 1.00 53.34 84 GLN A CA 1
ATOM 643 C C . GLN A 1 84 ? -7.398 3.987 19.584 1.00 53.34 84 GLN A C 1
ATOM 645 O O . GLN A 1 84 ? -7.688 3.380 20.612 1.00 53.34 84 GLN A O 1
ATOM 650 N N . PHE A 1 85 ? -6.306 4.762 19.498 1.00 50.94 85 PHE A N 1
ATOM 651 C CA . PHE A 1 85 ? -5.394 4.979 20.632 1.00 50.94 85 PHE A CA 1
ATOM 652 C C . PHE A 1 85 ? -6.038 5.866 21.712 1.00 50.94 85 PHE A C 1
ATOM 654 O O . PHE A 1 85 ? -5.943 5.561 22.898 1.00 50.94 85 PHE A O 1
ATOM 661 N N . TYR A 1 86 ? -6.797 6.896 21.313 1.00 51.09 86 TYR A N 1
ATOM 662 C CA . TYR A 1 86 ? -7.548 7.741 22.255 1.00 51.09 86 TYR A CA 1
ATOM 663 C C . TYR A 1 86 ? -8.840 7.086 22.794 1.00 51.09 86 TYR A C 1
ATOM 665 O O . TYR A 1 86 ? -9.364 7.506 23.825 1.00 51.09 86 TYR A O 1
ATOM 673 N N . GLY A 1 87 ? -9.371 6.048 22.135 1.00 52.94 87 GLY A N 1
ATOM 674 C CA . GLY A 1 87 ? -10.662 5.432 22.482 1.00 52.94 87 GLY A CA 1
ATOM 675 C C . GLY A 1 87 ? -10.657 4.534 23.727 1.00 52.94 87 GLY A C 1
ATOM 676 O O . GLY A 1 87 ? -11.702 4.346 24.356 1.00 52.94 87 GLY A O 1
ATOM 677 N N . THR A 1 88 ? -9.501 3.989 24.113 1.00 52.88 88 THR A N 1
ATOM 678 C CA . THR A 1 88 ? -9.361 3.132 25.306 1.00 52.88 88 THR A CA 1
ATOM 679 C C . THR A 1 88 ? -9.039 3.896 26.589 1.00 52.88 88 THR A C 1
ATOM 681 O O . THR A 1 88 ? -9.270 3.361 27.670 1.00 52.88 88 THR A O 1
ATOM 684 N N . GLU A 1 89 ? -8.588 5.151 26.509 1.00 54.44 89 GLU A N 1
ATOM 685 C CA . GLU A 1 89 ? -8.178 5.928 27.691 1.00 54.44 89 GLU A CA 1
ATOM 686 C C . GLU A 1 89 ? -9.341 6.663 28.389 1.00 54.44 89 GLU A C 1
ATOM 688 O O . GLU A 1 89 ? -9.213 7.107 29.528 1.00 54.44 89 GLU A O 1
ATOM 693 N N . LEU A 1 90 ? -10.519 6.744 27.756 1.00 54.72 90 LEU A N 1
ATOM 694 C CA . LEU A 1 90 ? -11.667 7.499 28.284 1.00 54.72 90 LEU A CA 1
ATOM 695 C C . LEU A 1 90 ? -12.731 6.651 29.002 1.00 54.72 90 LEU A C 1
ATOM 697 O O . LEU A 1 90 ? -13.702 7.203 29.517 1.00 54.72 90 LEU A O 1
ATOM 701 N N . LYS A 1 91 ? -12.575 5.321 29.089 1.00 55.06 91 LYS A N 1
ATOM 702 C CA . LYS A 1 91 ? -13.595 4.438 29.700 1.00 55.06 91 LYS A CA 1
ATOM 703 C C . LYS A 1 91 ? -13.411 4.116 31.186 1.00 55.06 91 LYS A C 1
ATOM 705 O O . LYS A 1 91 ? -14.265 3.439 31.748 1.00 55.06 91 LYS A O 1
ATOM 710 N N . THR A 1 92 ? -12.380 4.629 31.855 1.00 49.66 92 THR A N 1
ATOM 711 C CA . THR A 1 92 ? -12.176 4.408 33.305 1.00 49.66 92 THR A CA 1
ATOM 712 C C . THR A 1 92 ? -12.278 5.663 34.163 1.00 49.66 92 THR A C 1
ATOM 714 O O . THR A 1 92 ? -12.199 5.565 35.382 1.00 49.66 92 THR A O 1
ATOM 717 N N . ARG A 1 93 ? -12.583 6.827 33.580 1.00 55.53 93 ARG A N 1
ATOM 718 C CA . ARG A 1 93 ? -13.078 7.977 34.351 1.00 55.53 93 ARG A CA 1
ATOM 719 C C . ARG A 1 93 ? -14.580 8.125 34.160 1.00 55.53 93 ARG A C 1
ATOM 721 O O . ARG A 1 93 ? -15.069 9.124 33.644 1.00 55.53 93 ARG A O 1
ATOM 728 N N . ARG A 1 94 ? -15.321 7.103 34.604 1.00 55.81 94 ARG A N 1
ATOM 729 C CA . ARG A 1 94 ? -16.694 7.319 35.069 1.00 55.81 94 ARG A CA 1
ATOM 730 C C . ARG A 1 94 ? 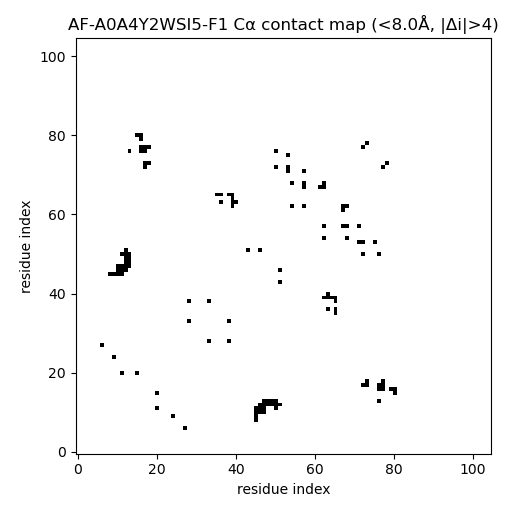-16.597 8.428 36.120 1.00 55.81 94 ARG A C 1
ATOM 732 O O . ARG A 1 94 ? -15.865 8.273 37.094 1.00 55.81 94 ARG A O 1
ATOM 739 N N . GLN A 1 95 ? -17.275 9.551 35.897 1.00 59.09 95 GLN A N 1
ATOM 740 C CA . GLN A 1 95 ? -17.680 10.406 37.006 1.00 59.09 95 GLN A CA 1
ATOM 741 C C . GLN A 1 95 ? -18.359 9.483 38.017 1.00 59.09 95 GLN A C 1
ATOM 743 O O . GLN A 1 95 ? -19.360 8.867 37.663 1.00 59.09 95 GLN A O 1
ATOM 748 N N . GLU A 1 96 ? -17.790 9.338 39.211 1.00 50.41 96 GLU A N 1
ATOM 749 C CA . GLU A 1 96 ? -18.522 8.836 40.371 1.00 50.41 96 GLU A CA 1
ATOM 750 C C . GLU A 1 96 ? -19.695 9.797 40.595 1.00 50.41 96 GLU A C 1
ATOM 752 O O . GLU A 1 96 ? -19.466 10.950 40.975 1.00 50.41 96 GLU A O 1
ATOM 757 N N . PRO A 1 97 ? -20.949 9.398 40.332 1.00 59.94 97 PRO A N 1
ATOM 758 C CA . PRO A 1 97 ? -22.100 10.223 40.602 1.00 59.94 97 PRO A CA 1
ATOM 759 C C . PRO A 1 97 ? -22.717 9.721 41.902 1.00 59.94 97 PRO A C 1
ATOM 761 O O . PRO A 1 97 ? -23.771 9.106 41.852 1.00 59.94 97 PRO A O 1
ATOM 764 N N . SER A 1 98 ? -22.048 9.932 43.041 1.00 57.28 98 SER A N 1
ATOM 765 C CA . SER A 1 98 ? -22.684 9.922 44.371 1.00 57.28 98 SER A CA 1
ATOM 766 C C . SER A 1 98 ? -21.655 9.958 45.506 1.00 57.28 98 SER A C 1
ATOM 768 O O . SER A 1 98 ? -21.284 8.920 46.045 1.00 57.28 98 SER A O 1
ATOM 770 N N . LEU A 1 99 ? -21.296 11.152 45.977 1.00 51.28 99 LEU A N 1
ATOM 771 C CA . LEU A 1 99 ? -21.232 11.349 47.425 1.00 51.28 99 LEU A CA 1
ATOM 772 C C . LEU A 1 99 ? -22.432 12.204 47.807 1.00 51.28 99 LEU A C 1
ATOM 774 O O . LEU A 1 99 ? -22.461 13.423 47.669 1.00 51.28 99 LEU A O 1
ATOM 778 N N . VAL A 1 100 ? -23.463 11.450 48.169 1.00 52.72 100 VAL A N 1
ATOM 779 C CA . VAL A 1 100 ? -24.685 11.850 48.847 1.00 52.72 100 VAL A CA 1
ATOM 780 C C . VAL A 1 100 ? -24.353 12.844 49.959 1.00 52.72 100 VAL A C 1
ATOM 782 O O . VAL A 1 100 ? -23.476 12.599 50.785 1.00 52.72 100 VAL A O 1
ATOM 785 N N . TRP A 1 101 ? -25.085 13.954 49.966 1.00 49.41 101 TRP A N 1
ATOM 786 C CA . TRP A 1 101 ? -25.169 14.911 51.059 1.00 49.41 101 TRP A CA 1
ATOM 787 C C . TRP A 1 101 ? -25.371 14.206 52.412 1.00 49.41 101 TRP A C 1
ATOM 789 O O . TRP A 1 101 ? -26.459 13.728 52.714 1.00 49.41 101 TRP A O 1
ATOM 799 N N . LEU A 1 102 ? -24.328 14.179 53.235 1.00 54.88 102 LEU A N 1
ATOM 800 C CA . LEU A 1 102 ? -24.383 14.059 54.694 1.00 54.88 102 LEU A CA 1
ATOM 801 C C . LEU A 1 102 ? -23.442 15.180 55.161 1.00 54.88 102 LEU A C 1
ATOM 803 O O . LEU A 1 102 ? -22.270 15.161 54.807 1.00 54.88 102 LEU A O 1
ATOM 807 N N . PHE A 1 103 ? -23.893 16.285 55.750 1.00 44.59 103 PHE A N 1
ATOM 808 C CA . PHE A 1 103 ? -24.550 16.365 57.047 1.00 44.59 103 PHE A CA 1
ATOM 809 C C . PHE A 1 103 ? -25.502 17.564 57.122 1.00 44.59 103 PHE A C 1
ATOM 811 O O . PHE A 1 103 ? -25.143 18.683 56.759 1.00 44.59 103 PHE A O 1
ATOM 818 N N . GLY A 1 104 ? -26.688 17.317 57.668 1.00 56.44 104 GLY A N 1
ATOM 819 C CA . GLY A 1 104 ? -27.625 18.334 58.116 1.00 56.44 104 GLY A CA 1
ATOM 820 C C . GLY A 1 104 ? -28.577 17.729 59.138 1.00 56.44 104 GLY A C 1
ATOM 821 O O . GLY A 1 104 ? -29.683 17.372 58.756 1.00 56.44 104 GLY A O 1
ATOM 822 N N . VAL A 1 105 ? -28.101 17.570 60.379 1.00 55.22 105 VAL A N 1
ATOM 823 C CA . VAL A 1 105 ? -28.801 17.752 61.671 1.00 55.22 105 VAL A CA 1
ATOM 824 C C . VAL A 1 105 ? -27.724 18.048 62.709 1.00 55.22 105 VAL A C 1
ATOM 826 O O . VAL A 1 105 ? -26.714 17.307 62.705 1.00 55.22 105 VAL A O 1
#

Foldseek 3Di:
DDPDDDDPQAACQLPDALVVSVVVLVVVCVVVVPDLQRSLVSVQVRYDHPLNVLCVPPDPVCSSPPVVSSVSSCVRRVPCVVCVVVVVVPPPPDPPPDPDDDDDD

Mean predicted aligned error: 11.81 Å

Organism: Araneus ventricosus (NCBI:txid182803)

Secondary structure (DSSP, 8-state):
-PPPP-PPPP-B-SSS-HHHHHHHHHHHHHHHT--HHHHHHHHHHHB-HHHHGGGGGS-GGGTT-HHHHHHHHHHHHSSHHHHHHHHSTTSS-------------

pLDDT: mean 79.51, std 17.48, range [44.59, 95.56]

Nearest PDB structures (foldseek):
  7r24-assembly1_A  TM=6.660E-01  e=3.936E-01  Rattus norvegicus
  6taq-assembly1_A  TM=6.080E-01  e=1.168E+00  Drosophila melanogaster
  6tap-assembly1_C  TM=5.207E-01  e=8.774E-01  Drosophila melanogaster
  7r23-assembly1_A  TM=5.964E-01  e=1.647E+00  Homo sapiens
  7r1z-assembly1_A  TM=5.913E-01  e=2.322E+00  Rattus norvegicus

Radius of gyration: 22.34 Å; Cα contacts (8 Å, |Δi|>4): 65; chains: 1; bounding box: 58×31×75 Å